Protein AF-A0A522QJN2-F1 (afdb_monomer_lite)

Sequence (79 aa):
MFTAAAARSLALPDDLTVAGVAELAALGWTPDRIRNQVNAHRWQRIGRAVILHNHEPDRADLEAAALAVLGPRAALTSF

Foldseek 3Di:
DDDPLNVVLVLDDPPCQKAFPVVCVVSVDDPVNLVVCCVVLQWHDDPRMIGRGNPDDDPVRVVVRQCNVVPPVVVVVDD

Radius of gyration: 12.89 Å; chains: 1; bounding box: 24×36×33 Å

pLDDT: mean 77.96, std 15.43, range [40.12, 92.94]

Secondary structure (DSSP, 8-state):
---HHHHHHTTS-TT--EEEHHHHHHTT--HHHHHHHHHTTSSEEETTEEESSSSPP-HHHHHHHHHHHH-GGGGGS--

Structure (mmCIF, N/CA/C/O backbone):
data_AF-A0A522QJN2-F1
#
_entry.id   AF-A0A522QJN2-F1
#
loop_
_atom_site.group_PDB
_atom_site.id
_atom_site.type_symbol
_atom_site.label_atom_id
_atom_site.label_alt_id
_atom_site.label_comp_id
_atom_site.label_asym_id
_atom_site.label_entity_id
_atom_site.label_seq_id
_atom_site.pdbx_PDB_ins_code
_atom_site.Cartn_x
_atom_site.Cartn_y
_atom_site.Cartn_z
_atom_site.occupancy
_atom_site.B_iso_or_equiv
_atom_site.auth_seq_id
_atom_site.auth_comp_id
_atom_site.auth_asym_id
_atom_site.auth_atom_id
_atom_site.pdbx_PDB_model_num
ATOM 1 N N . MET A 1 1 ? -7.464 -22.924 4.045 1.00 44.62 1 MET A N 1
ATOM 2 C CA . MET A 1 1 ? -7.828 -22.114 5.228 1.00 44.62 1 MET A CA 1
ATOM 3 C C . MET A 1 1 ? -6.984 -20.846 5.181 1.00 44.62 1 MET A C 1
ATOM 5 O O . MET A 1 1 ? -5.779 -20.935 5.374 1.00 44.62 1 MET A O 1
ATOM 9 N N . PHE A 1 2 ? -7.559 -19.701 4.808 1.00 45.97 2 PHE A N 1
ATOM 10 C CA . PHE A 1 2 ? -6.811 -18.440 4.794 1.00 45.97 2 PHE A CA 1
ATOM 11 C C . PHE A 1 2 ? -6.685 -17.911 6.223 1.00 45.97 2 PHE A C 1
ATOM 13 O O . PHE A 1 2 ? -7.655 -17.914 6.979 1.00 45.97 2 PHE A O 1
ATOM 20 N N . THR A 1 3 ? -5.489 -17.481 6.618 1.00 55.88 3 THR A N 1
ATOM 21 C CA . THR A 1 3 ? -5.302 -16.810 7.909 1.00 55.88 3 THR A CA 1
ATOM 22 C C . THR A 1 3 ? -6.029 -15.463 7.889 1.00 55.88 3 THR A C 1
ATOM 24 O O . THR A 1 3 ? -6.177 -14.848 6.832 1.00 55.88 3 THR A O 1
ATOM 27 N N . ALA A 1 4 ? -6.449 -14.949 9.049 1.00 54.66 4 ALA A N 1
ATOM 28 C CA . ALA A 1 4 ? -7.094 -13.631 9.141 1.00 54.66 4 ALA A CA 1
ATOM 29 C C . ALA A 1 4 ? -6.242 -12.493 8.530 1.00 54.66 4 ALA A C 1
ATOM 31 O O . ALA A 1 4 ? -6.772 -11.461 8.123 1.00 54.66 4 ALA A O 1
ATOM 32 N N . ALA A 1 5 ? -4.920 -12.687 8.442 1.00 51.12 5 ALA A N 1
ATOM 33 C CA . ALA A 1 5 ? -4.000 -11.785 7.758 1.00 51.12 5 ALA A CA 1
ATOM 34 C C . ALA A 1 5 ? -4.109 -11.875 6.225 1.00 51.12 5 ALA A C 1
ATOM 36 O O . ALA A 1 5 ? -4.162 -10.836 5.572 1.00 51.12 5 ALA A O 1
ATOM 37 N N . ALA A 1 6 ? -4.198 -13.084 5.661 1.00 53.59 6 ALA A N 1
ATOM 38 C CA . ALA A 1 6 ? -4.415 -13.288 4.227 1.00 53.59 6 ALA A CA 1
ATOM 39 C C . ALA A 1 6 ? -5.798 -12.782 3.784 1.00 53.59 6 ALA A C 1
ATOM 41 O O . ALA A 1 6 ? -5.911 -12.128 2.753 1.00 53.59 6 ALA A O 1
ATOM 42 N N . ALA A 1 7 ? -6.827 -12.970 4.618 1.00 56.31 7 ALA A N 1
ATOM 43 C CA . ALA A 1 7 ? -8.175 -12.462 4.356 1.00 56.31 7 ALA A CA 1
ATOM 44 C C . ALA A 1 7 ? -8.247 -10.925 4.255 1.00 56.31 7 ALA A C 1
ATOM 46 O O . ALA A 1 7 ? -9.110 -10.399 3.566 1.00 56.31 7 ALA A O 1
ATOM 47 N N . ARG A 1 8 ? -7.336 -10.191 4.911 1.00 56.00 8 ARG A N 1
ATOM 48 C CA . ARG A 1 8 ? -7.251 -8.725 4.778 1.00 56.00 8 ARG A CA 1
ATOM 49 C C . ARG A 1 8 ? -6.481 -8.275 3.544 1.00 56.00 8 ARG A C 1
ATOM 51 O O . ARG A 1 8 ? -6.722 -7.169 3.082 1.00 56.00 8 ARG A O 1
ATOM 58 N N . SER A 1 9 ? -5.578 -9.103 3.021 1.00 53.78 9 SER A N 1
ATOM 59 C CA . SER A 1 9 ? -4.934 -8.820 1.734 1.00 53.78 9 SER A CA 1
ATOM 60 C C . SER A 1 9 ? -5.956 -8.843 0.590 1.00 53.78 9 SER A C 1
ATOM 62 O O . SER A 1 9 ? -5.828 -8.052 -0.328 1.00 53.78 9 SER A O 1
ATOM 64 N N . LEU A 1 10 ? -7.014 -9.658 0.713 1.00 57.22 10 LEU A N 1
ATOM 65 C CA . LEU A 1 10 ? -8.159 -9.710 -0.214 1.00 57.22 10 LEU A CA 1
ATOM 66 C C . LEU A 1 10 ? -9.102 -8.492 -0.130 1.00 57.22 10 LEU A C 1
ATOM 68 O O . LEU A 1 10 ? -10.055 -8.409 -0.890 1.00 57.22 10 LEU A O 1
ATOM 72 N N . ALA A 1 11 ? -8.911 -7.584 0.836 1.00 62.75 11 ALA A N 1
ATOM 73 C CA . ALA A 1 11 ? -9.743 -6.381 0.958 1.00 62.75 11 ALA A CA 1
ATOM 74 C C . ALA A 1 11 ? -9.253 -5.227 0.067 1.00 62.75 11 ALA A C 1
ATOM 76 O O . ALA A 1 11 ? -9.891 -4.176 0.015 1.00 62.75 11 ALA A O 1
ATOM 77 N N . LEU A 1 12 ? -8.098 -5.396 -0.576 1.00 67.94 12 LEU A N 1
ATOM 78 C CA . LEU A 1 12 ? -7.620 -4.492 -1.610 1.00 67.94 12 LEU A CA 1
ATOM 79 C C . LEU A 1 12 ? -8.260 -4.902 -2.944 1.00 67.94 12 LEU A C 1
ATOM 81 O O . LEU A 1 12 ? -8.545 -6.084 -3.123 1.00 67.94 12 LEU A O 1
ATOM 85 N N . PRO A 1 13 ? -8.497 -3.959 -3.869 1.00 72.38 13 PRO A N 1
ATOM 86 C CA . PRO A 1 13 ? -8.867 -4.313 -5.234 1.00 72.38 13 PRO A CA 1
ATOM 87 C C . PRO A 1 13 ? -7.844 -5.300 -5.812 1.00 72.38 13 PRO A C 1
ATOM 89 O O . PRO A 1 13 ? -6.647 -5.089 -5.621 1.00 72.38 13 PRO A O 1
ATO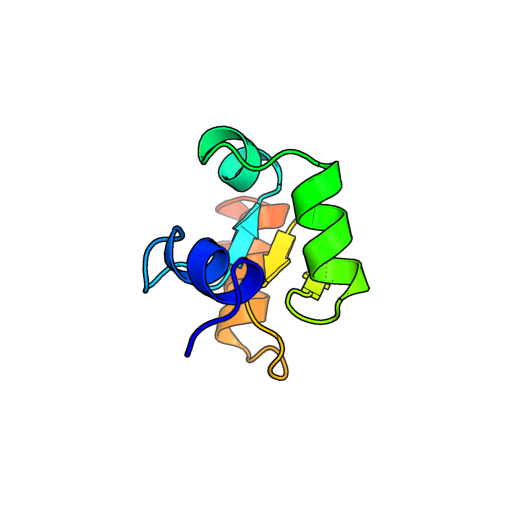M 92 N N . ASP A 1 14 ? -8.302 -6.338 -6.516 1.00 66.06 14 ASP A N 1
ATOM 93 C CA . ASP A 1 14 ? -7.426 -7.400 -7.043 1.00 66.06 14 ASP A CA 1
ATOM 94 C C . ASP A 1 14 ? -6.326 -6.860 -7.980 1.00 66.06 14 ASP A C 1
ATOM 96 O O . ASP A 1 14 ? -5.237 -7.425 -8.046 1.00 66.06 14 ASP A O 1
ATOM 100 N N . ASP A 1 15 ? -6.578 -5.722 -8.633 1.00 71.62 15 ASP A N 1
ATOM 101 C CA . ASP A 1 15 ? -5.640 -5.066 -9.552 1.00 71.62 15 ASP A CA 1
ATOM 102 C C . ASP A 1 15 ? -4.695 -4.062 -8.861 1.00 71.62 15 ASP A C 1
ATOM 104 O O . ASP A 1 15 ? -3.831 -3.464 -9.504 1.00 71.62 15 ASP A O 1
ATOM 108 N N . LEU A 1 16 ? -4.855 -3.821 -7.555 1.00 80.00 16 LEU A N 1
ATOM 109 C CA . LEU A 1 16 ? -4.040 -2.851 -6.828 1.00 80.00 16 LEU A CA 1
ATOM 110 C C . LEU A 1 16 ? -2.751 -3.510 -6.322 1.00 80.00 16 LEU A C 1
ATOM 112 O O . LEU A 1 16 ? -2.710 -4.073 -5.228 1.00 80.00 16 LEU A O 1
ATOM 116 N N . THR A 1 17 ? -1.677 -3.404 -7.102 1.00 87.25 17 THR A N 1
ATOM 117 C CA . THR A 1 17 ? -0.349 -3.928 -6.729 1.00 87.25 17 THR A CA 1
ATOM 118 C C . THR A 1 17 ? 0.505 -2.908 -5.978 1.00 87.25 17 THR A C 1
ATOM 120 O O . THR A 1 17 ? 1.274 -3.279 -5.090 1.00 87.25 17 THR A O 1
ATOM 123 N N . VAL A 1 18 ? 0.328 -1.613 -6.256 1.00 89.12 18 VAL A N 1
ATOM 124 C CA . VAL A 1 18 ? 1.084 -0.512 -5.644 1.00 89.12 18 VAL A CA 1
ATOM 125 C C . VAL A 1 18 ? 0.135 0.584 -5.179 1.00 89.12 18 VAL A C 1
ATOM 127 O O . VAL A 1 18 ? -0.778 0.967 -5.903 1.00 89.12 18 VAL A O 1
ATOM 130 N N . ALA A 1 19 ? 0.364 1.115 -3.979 1.00 88.25 19 ALA A N 1
ATOM 131 C CA . ALA A 1 19 ? -0.420 2.219 -3.437 1.00 88.25 19 ALA A CA 1
ATOM 132 C C . ALA A 1 19 ? 0.436 3.219 -2.655 1.00 88.25 19 ALA A C 1
ATOM 134 O O . ALA A 1 19 ? 1.425 2.872 -1.997 1.00 88.25 19 ALA A O 1
ATOM 135 N N . GLY A 1 20 ? 0.021 4.482 -2.666 1.00 87.62 20 GLY A N 1
ATOM 136 C CA . GLY A 1 20 ? 0.539 5.487 -1.747 1.00 87.62 20 GLY A CA 1
ATOM 137 C C . GLY A 1 20 ? 0.022 5.279 -0.319 1.00 87.62 20 GLY A C 1
ATOM 138 O O . GLY A 1 20 ? -1.075 4.770 -0.093 1.00 87.62 20 GLY A O 1
ATOM 139 N N . VAL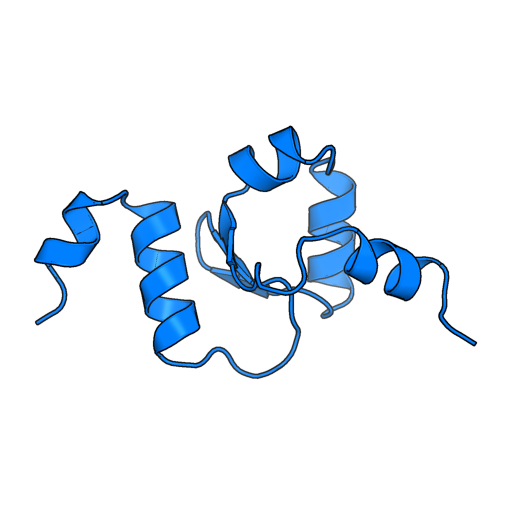 A 1 21 ? 0.766 5.754 0.686 1.00 83.81 21 VAL A N 1
ATOM 140 C CA . VAL A 1 21 ? 0.299 5.710 2.092 1.00 83.81 21 VAL A CA 1
ATOM 141 C C . VAL A 1 21 ? -1.031 6.457 2.285 1.00 83.81 21 VAL A C 1
ATOM 143 O O . VAL A 1 21 ? -1.865 6.023 3.076 1.00 83.81 21 VAL A O 1
ATOM 146 N N . ALA A 1 22 ? -1.245 7.561 1.562 1.00 83.25 22 ALA A N 1
ATOM 147 C CA . ALA A 1 22 ? -2.494 8.324 1.620 1.00 83.25 22 ALA A CA 1
ATOM 148 C C . ALA A 1 22 ? -3.686 7.551 1.026 1.00 83.25 22 ALA A C 1
ATOM 150 O O . ALA A 1 22 ? -4.778 7.594 1.585 1.00 83.25 22 ALA A O 1
ATOM 151 N N . GLU A 1 23 ? -3.471 6.802 -0.058 1.00 84.38 23 GLU A N 1
ATOM 152 C CA . GLU A 1 23 ? -4.494 5.945 -0.670 1.00 84.38 23 GLU A CA 1
ATOM 153 C C . GLU A 1 23 ? -4.843 4.778 0.249 1.00 84.38 23 GLU A C 1
ATOM 155 O O . GLU A 1 23 ? -6.015 4.512 0.500 1.00 84.38 23 GLU A O 1
ATOM 160 N N . LEU A 1 24 ? -3.835 4.143 0.853 1.00 86.50 24 LEU A N 1
ATOM 161 C CA . LEU A 1 24 ? -4.054 3.107 1.861 1.00 86.50 24 LEU A CA 1
ATOM 162 C C . LEU A 1 24 ? -4.860 3.643 3.052 1.00 86.50 24 LEU A C 1
ATOM 164 O O . LEU A 1 24 ? -5.775 2.969 3.523 1.00 86.50 24 LEU A O 1
ATOM 168 N N . ALA A 1 25 ? -4.581 4.868 3.505 1.00 87.00 25 ALA A N 1
ATOM 169 C CA . ALA A 1 25 ? -5.365 5.511 4.556 1.00 87.00 25 ALA A CA 1
ATOM 170 C C . ALA A 1 25 ? -6.824 5.759 4.130 1.00 87.00 25 ALA A C 1
ATOM 172 O O . ALA A 1 25 ? -7.733 5.493 4.917 1.00 87.00 25 ALA A O 1
ATOM 173 N N . ALA A 1 26 ? -7.060 6.199 2.888 1.00 85.00 26 ALA A N 1
ATOM 174 C CA . ALA A 1 26 ? -8.406 6.353 2.328 1.00 85.00 26 ALA A CA 1
ATOM 175 C C . ALA A 1 26 ? -9.159 5.012 2.222 1.00 85.00 26 ALA A C 1
ATOM 177 O O . ALA A 1 26 ? -10.368 4.965 2.431 1.00 85.00 26 ALA A O 1
ATOM 178 N N . LEU A 1 27 ? -8.436 3.911 1.996 1.00 85.19 27 LEU A N 1
ATOM 179 C CA . LEU A 1 27 ? -8.950 2.537 2.033 1.00 85.19 27 LEU A CA 1
ATOM 180 C C . LEU A 1 27 ? -9.120 1.981 3.465 1.00 85.19 27 LEU A C 1
ATOM 182 O O . LEU A 1 27 ? -9.426 0.803 3.647 1.00 85.19 27 LEU A O 1
ATOM 186 N N . GLY A 1 28 ? -8.916 2.800 4.502 1.00 87.81 28 GLY A N 1
ATOM 187 C CA . GLY A 1 28 ? -9.113 2.415 5.903 1.00 87.81 28 GLY A CA 1
ATOM 188 C C . GLY A 1 28 ? -7.934 1.666 6.535 1.00 87.81 28 GLY A C 1
ATOM 189 O O . GLY A 1 28 ? -8.067 1.096 7.626 1.00 87.81 28 GLY A O 1
ATOM 190 N N . TRP A 1 29 ? -6.764 1.658 5.891 1.00 89.69 29 TRP A N 1
ATOM 191 C CA . TRP A 1 29 ? -5.549 1.105 6.481 1.00 89.69 29 TRP A CA 1
ATOM 192 C C . TRP A 1 29 ? -4.886 2.108 7.415 1.00 89.69 29 TRP A C 1
ATOM 194 O O . TRP A 1 29 ? -4.486 3.203 7.028 1.00 89.69 29 TRP A O 1
ATOM 204 N N . THR A 1 30 ? -4.703 1.701 8.668 1.00 90.12 30 THR A N 1
ATOM 205 C CA . THR A 1 30 ? -3.947 2.501 9.630 1.00 90.12 30 THR A CA 1
ATOM 206 C C . THR A 1 30 ? -2.439 2.366 9.389 1.00 90.12 30 THR A C 1
ATOM 208 O O . THR A 1 30 ? -1.983 1.302 8.948 1.00 90.12 30 THR A O 1
ATOM 211 N N . PRO A 1 31 ? -1.631 3.383 9.749 1.00 89.50 31 PRO A N 1
ATOM 212 C CA . PRO A 1 31 ? -0.173 3.314 9.636 1.00 89.50 31 PRO A CA 1
ATOM 213 C C . PRO A 1 31 ? 0.444 2.082 10.313 1.00 89.50 31 PRO A C 1
ATOM 215 O O . PRO A 1 31 ? 1.368 1.476 9.770 1.00 89.50 31 PRO A O 1
ATOM 218 N N . ASP A 1 32 ? -0.092 1.666 11.463 1.00 91.94 32 ASP A N 1
ATOM 219 C CA . ASP A 1 32 ? 0.390 0.482 12.183 1.00 91.94 32 ASP A CA 1
ATOM 220 C C . ASP A 1 32 ? 0.081 -0.818 11.442 1.00 91.94 32 ASP A C 1
ATOM 222 O O . ASP A 1 32 ? 0.913 -1.722 11.401 1.00 91.94 32 ASP A O 1
ATOM 226 N N . ARG A 1 33 ? -1.090 -0.921 10.799 1.00 89.94 33 ARG A N 1
ATOM 227 C CA . ARG A 1 33 ? -1.419 -2.094 9.978 1.00 89.94 33 ARG A CA 1
ATOM 228 C C . ARG A 1 33 ? -0.499 -2.191 8.771 1.00 89.94 33 ARG A C 1
ATOM 230 O O . ARG A 1 33 ? 0.002 -3.278 8.512 1.00 89.94 33 ARG A O 1
ATOM 237 N N . ILE A 1 34 ? -0.233 -1.075 8.092 1.00 89.56 34 ILE A N 1
ATOM 238 C CA . ILE A 1 34 ? 0.712 -1.020 6.966 1.00 89.56 34 ILE A CA 1
ATOM 239 C C . ILE A 1 34 ? 2.099 -1.476 7.432 1.00 89.56 34 ILE A C 1
ATOM 241 O O . ILE A 1 34 ? 2.689 -2.379 6.842 1.00 89.56 34 ILE A O 1
ATOM 245 N N . ARG A 1 35 ? 2.590 -0.926 8.550 1.00 91.19 35 ARG A N 1
ATOM 246 C CA . ARG A 1 35 ? 3.882 -1.311 9.135 1.00 91.19 35 ARG A CA 1
ATOM 247 C C . ARG A 1 35 ? 3.936 -2.795 9.488 1.00 91.19 35 ARG A C 1
ATOM 249 O O . ARG A 1 35 ? 4.937 -3.440 9.208 1.00 91.19 35 ARG A O 1
ATOM 256 N N . ASN A 1 36 ? 2.862 -3.352 10.043 1.00 92.69 36 ASN A N 1
ATOM 257 C CA . ASN A 1 36 ? 2.785 -4.776 10.362 1.00 92.69 36 ASN A CA 1
ATOM 258 C C . ASN A 1 36 ? 2.842 -5.666 9.113 1.00 92.69 36 ASN A C 1
ATOM 260 O O . ASN A 1 36 ? 3.401 -6.756 9.188 1.00 92.69 36 ASN A O 1
ATOM 264 N N . GLN A 1 37 ? 2.289 -5.234 7.974 1.00 92.50 37 GLN A N 1
ATOM 265 C CA . GLN A 1 37 ? 2.415 -5.987 6.721 1.00 92.50 37 GLN A CA 1
ATOM 266 C C . GLN A 1 37 ? 3.837 -5.943 6.164 1.00 92.50 37 GLN A C 1
ATOM 268 O O . GLN A 1 37 ? 4.353 -6.975 5.735 1.00 92.50 37 GLN A O 1
ATOM 273 N N . VAL A 1 38 ? 4.480 -4.775 6.232 1.00 91.75 38 VAL A N 1
ATOM 274 C CA . VAL A 1 38 ? 5.873 -4.594 5.803 1.00 91.75 38 VAL A CA 1
ATOM 275 C C . VAL A 1 38 ? 6.829 -5.395 6.692 1.00 91.75 38 VAL A C 1
ATOM 277 O O 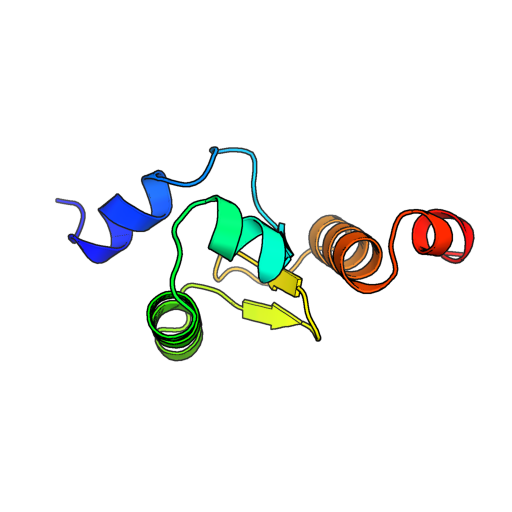. VAL A 1 38 ? 7.645 -6.158 6.189 1.00 91.75 38 VAL A O 1
ATOM 280 N N . ASN A 1 39 ? 6.677 -5.310 8.016 1.00 92.50 39 ASN A N 1
ATOM 281 C CA . ASN A 1 39 ? 7.487 -6.072 8.973 1.00 92.50 39 ASN A CA 1
ATOM 282 C C . ASN A 1 39 ? 7.272 -7.587 8.858 1.00 92.50 39 ASN A C 1
ATOM 284 O O . ASN A 1 39 ? 8.164 -8.362 9.179 1.00 92.50 39 ASN A O 1
ATOM 288 N N . ALA A 1 40 ? 6.087 -8.018 8.421 1.00 91.69 40 ALA A N 1
ATOM 289 C CA . ALA A 1 40 ? 5.795 -9.423 8.159 1.00 91.69 40 ALA A CA 1
ATOM 290 C C . ALA A 1 40 ? 6.259 -9.892 6.769 1.00 91.69 40 ALA A C 1
ATOM 292 O O . ALA A 1 40 ? 5.907 -11.002 6.376 1.00 91.69 40 ALA A O 1
ATOM 293 N N . HIS A 1 41 ? 6.983 -9.054 6.015 1.00 88.94 41 HIS A N 1
ATOM 294 C CA . HIS A 1 41 ? 7.434 -9.323 4.646 1.00 88.94 41 HIS A CA 1
ATOM 295 C C . HIS A 1 41 ? 6.304 -9.734 3.693 1.00 88.94 41 HIS A C 1
ATOM 297 O O . HIS A 1 41 ? 6.520 -10.473 2.736 1.00 88.94 41 HIS A O 1
ATOM 303 N N . ARG A 1 42 ? 5.076 -9.279 3.965 1.00 89.62 42 ARG A N 1
ATOM 304 C CA . ARG A 1 42 ? 3.932 -9.483 3.068 1.00 89.62 42 ARG A CA 1
ATOM 305 C C . ARG A 1 42 ? 3.845 -8.373 2.035 1.00 89.62 42 ARG A C 1
ATOM 307 O O . ARG A 1 42 ? 3.463 -8.646 0.907 1.00 89.62 42 ARG A O 1
ATOM 314 N N . TRP A 1 43 ? 4.222 -7.161 2.436 1.00 92.94 43 TRP A N 1
ATOM 315 C CA . TRP A 1 43 ? 4.300 -5.964 1.600 1.00 92.94 43 TRP A CA 1
ATOM 316 C C . TRP A 1 43 ? 5.716 -5.402 1.622 1.00 92.94 43 TRP A C 1
ATOM 318 O O . TRP A 1 43 ? 6.488 -5.667 2.547 1.00 92.94 43 TRP A O 1
ATOM 328 N N . GLN A 1 44 ? 6.032 -4.572 0.638 1.00 91.62 44 GLN A N 1
ATOM 329 C CA . GLN A 1 44 ? 7.322 -3.901 0.520 1.00 91.62 44 GLN A CA 1
ATOM 330 C C . GLN A 1 44 ? 7.117 -2.392 0.446 1.00 91.62 44 GLN A C 1
ATOM 332 O O . GLN A 1 44 ? 6.082 -1.911 -0.005 1.00 91.62 44 GLN A O 1
ATOM 337 N N . ARG A 1 45 ? 8.094 -1.614 0.914 1.00 90.44 45 ARG A N 1
ATOM 338 C CA . ARG A 1 45 ? 8.016 -0.150 0.898 1.00 90.44 45 ARG A CA 1
ATOM 339 C C . ARG A 1 45 ? 9.159 0.425 0.077 1.00 90.44 45 ARG A C 1
ATOM 341 O O . ARG A 1 45 ? 10.317 0.193 0.406 1.00 90.44 45 ARG A O 1
ATOM 348 N N . ILE A 1 46 ? 8.818 1.244 -0.915 1.00 86.94 46 ILE A N 1
ATOM 349 C CA . ILE A 1 46 ? 9.772 1.969 -1.758 1.00 86.94 46 ILE A CA 1
ATOM 350 C C . ILE A 1 46 ? 9.4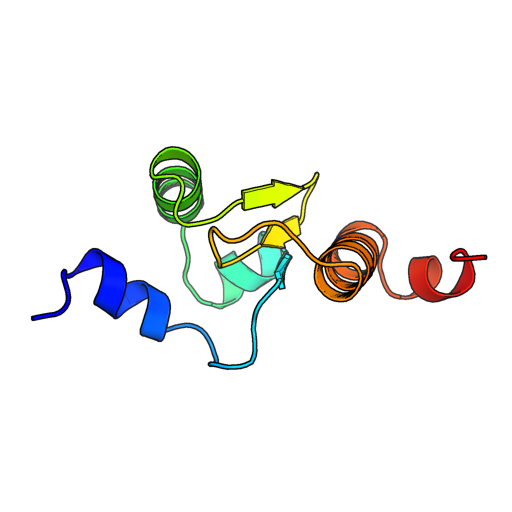76 3.463 -1.620 1.00 86.94 46 ILE A C 1
ATOM 352 O O . ILE A 1 46 ? 8.491 3.991 -2.136 1.00 86.94 46 ILE A O 1
ATOM 356 N N . GLY A 1 47 ? 10.301 4.161 -0.838 1.00 84.12 47 GLY A N 1
ATOM 357 C CA . GLY A 1 47 ? 10.083 5.572 -0.520 1.00 84.12 47 GLY A CA 1
ATOM 358 C C . GLY A 1 47 ? 8.738 5.824 0.183 1.00 84.12 47 GLY A C 1
ATOM 359 O O . GLY A 1 47 ? 8.541 5.453 1.350 1.00 84.12 47 GLY A O 1
ATOM 360 N N . ARG A 1 48 ? 7.816 6.510 -0.511 1.00 83.31 48 ARG A N 1
ATOM 361 C CA . ARG A 1 48 ? 6.452 6.812 -0.021 1.00 83.31 48 ARG A CA 1
ATOM 362 C C . ARG A 1 48 ? 5.379 5.878 -0.598 1.00 83.31 48 ARG A C 1
ATOM 364 O O . ARG A 1 48 ? 4.238 5.963 -0.146 1.00 83.31 48 ARG A O 1
ATOM 371 N N . ALA A 1 49 ? 5.741 5.003 -1.535 1.00 89.25 49 ALA A N 1
ATOM 372 C CA . ALA A 1 49 ? 4.867 3.976 -2.085 1.00 89.25 49 ALA A CA 1
ATOM 373 C C . ALA A 1 49 ? 5.021 2.651 -1.325 1.00 89.25 49 ALA A C 1
ATOM 375 O O . ALA A 1 49 ? 6.061 2.366 -0.717 1.00 89.25 49 ALA A O 1
ATOM 376 N N . VAL A 1 50 ? 3.963 1.849 -1.358 1.00 91.81 50 VAL A N 1
ATOM 377 C CA . VAL A 1 50 ? 3.885 0.519 -0.761 1.00 91.81 50 VAL A CA 1
ATOM 378 C C . VAL A 1 50 ? 3.440 -0.459 -1.842 1.00 91.81 50 VAL A C 1
ATOM 380 O O . VAL A 1 50 ? 2.394 -0.271 -2.455 1.00 91.81 50 VAL A O 1
ATOM 383 N N . ILE A 1 51 ? 4.239 -1.496 -2.052 1.00 91.75 51 ILE A N 1
ATOM 384 C CA . ILE A 1 51 ? 3.942 -2.630 -2.921 1.00 91.75 51 ILE A CA 1
ATOM 385 C C . ILE A 1 51 ? 3.215 -3.674 -2.077 1.00 91.75 51 ILE A C 1
ATOM 387 O O . ILE A 1 51 ? 3.698 -4.074 -1.014 1.00 91.75 51 ILE A O 1
ATOM 391 N N . LEU A 1 52 ? 2.041 -4.096 -2.530 1.00 91.19 52 LEU A N 1
ATOM 392 C CA . LEU A 1 52 ? 1.068 -4.868 -1.756 1.00 91.19 52 LEU A CA 1
ATOM 393 C C . LEU A 1 52 ? 1.267 -6.389 -1.885 1.00 91.19 52 LEU A C 1
ATOM 395 O O . LEU A 1 52 ? 0.402 -7.173 -1.493 1.00 91.19 52 LEU A O 1
ATOM 399 N N . HIS A 1 53 ? 2.446 -6.801 -2.354 1.00 88.44 53 HIS A N 1
ATOM 400 C CA . HIS A 1 53 ? 2.898 -8.185 -2.456 1.00 88.44 53 HIS A CA 1
ATOM 401 C C . HIS A 1 53 ? 4.368 -8.353 -2.043 1.00 88.44 53 HIS A C 1
ATOM 403 O O . HIS A 1 53 ? 5.120 -7.397 -1.829 1.00 88.44 53 HIS A O 1
ATOM 409 N N . ASN A 1 54 ? 4.775 -9.614 -1.927 1.00 87.88 54 ASN A N 1
ATOM 410 C CA . ASN A 1 54 ? 6.081 -10.033 -1.429 1.00 87.88 54 ASN A CA 1
ATOM 411 C C . ASN A 1 54 ? 7.001 -10.645 -2.497 1.00 87.88 54 ASN A C 1
ATOM 413 O O . ASN A 1 54 ? 8.112 -11.043 -2.156 1.00 87.88 54 ASN A O 1
ATOM 417 N N . HIS A 1 55 ? 6.556 -10.762 -3.751 1.00 87.69 55 HIS A N 1
ATOM 418 C CA . HIS A 1 55 ? 7.451 -11.128 -4.849 1.00 87.69 55 HIS A CA 1
ATOM 419 C C . HIS A 1 55 ? 8.364 -9.958 -5.229 1.00 87.69 55 HIS A C 1
ATOM 421 O O . HIS A 1 55 ? 8.074 -8.808 -4.889 1.00 87.69 55 HIS A O 1
ATOM 427 N N . GLU A 1 56 ? 9.478 -10.267 -5.891 1.00 88.75 56 GLU A N 1
ATOM 428 C CA . GLU A 1 56 ? 10.424 -9.259 -6.368 1.00 88.75 56 GLU A CA 1
ATOM 429 C C . GLU A 1 56 ? 9.693 -8.240 -7.260 1.00 88.75 56 GLU A C 1
ATOM 431 O O . GLU A 1 56 ? 8.997 -8.673 -8.180 1.00 88.75 56 GLU A O 1
ATOM 436 N N . PRO A 1 57 ? 9.791 -6.927 -6.967 1.00 87.81 57 PRO A N 1
ATOM 437 C CA . PRO A 1 57 ? 9.124 -5.898 -7.753 1.00 87.81 57 PRO A CA 1
ATOM 438 C C . PRO A 1 57 ? 9.564 -5.961 -9.207 1.00 87.81 57 PRO A C 1
ATOM 440 O O . PRO A 1 57 ? 10.765 -5.939 -9.495 1.00 87.81 57 PRO A O 1
ATOM 443 N N . ASP A 1 58 ? 8.602 -6.008 -10.117 1.00 89.31 58 ASP A N 1
ATOM 444 C CA . ASP A 1 58 ? 8.910 -5.929 -11.532 1.00 89.31 58 ASP A CA 1
ATOM 445 C C . ASP A 1 58 ? 9.052 -4.466 -11.989 1.00 89.31 58 ASP A C 1
ATOM 447 O O . ASP A 1 58 ? 8.952 -3.503 -11.219 1.00 89.31 58 ASP A O 1
ATOM 451 N N . ARG A 1 59 ? 9.335 -4.273 -13.278 1.00 87.56 59 ARG A N 1
ATOM 452 C CA . ARG A 1 59 ? 9.469 -2.929 -13.844 1.00 87.56 59 ARG A CA 1
ATOM 453 C C . ARG A 1 59 ? 8.172 -2.118 -13.729 1.00 87.56 59 ARG A C 1
ATOM 455 O O . ARG A 1 59 ? 8.252 -0.914 -13.491 1.00 87.56 59 ARG A O 1
ATOM 462 N N . ALA A 1 60 ? 7.010 -2.749 -13.885 1.00 86.38 60 ALA A N 1
ATOM 463 C CA . ALA A 1 60 ? 5.725 -2.068 -13.799 1.00 86.38 60 ALA A CA 1
ATOM 464 C C . ALA A 1 60 ? 5.442 -1.603 -12.363 1.00 86.38 60 ALA A C 1
ATOM 466 O O . ALA A 1 60 ? 4.985 -0.476 -12.170 1.00 86.38 60 ALA A O 1
ATOM 467 N N . ASP A 1 61 ? 5.804 -2.401 -11.356 1.00 87.88 61 ASP A N 1
ATOM 468 C CA . ASP A 1 61 ? 5.696 -2.021 -9.945 1.00 87.88 61 ASP A CA 1
ATOM 469 C C . ASP A 1 61 ? 6.577 -0.817 -9.612 1.00 87.88 61 ASP A C 1
ATOM 471 O O . ASP A 1 61 ? 6.157 0.105 -8.908 1.00 87.88 61 ASP A O 1
ATOM 475 N N . LEU A 1 62 ? 7.807 -0.801 -10.130 1.00 87.38 62 LEU A N 1
ATOM 476 C CA . LEU A 1 62 ? 8.739 0.307 -9.930 1.00 87.38 62 LEU A CA 1
ATOM 477 C C . LEU A 1 62 ? 8.250 1.590 -10.616 1.00 87.38 62 LEU A C 1
ATOM 479 O O . LEU A 1 62 ? 8.336 2.668 -10.023 1.00 87.38 62 LEU A O 1
ATOM 483 N N . GLU A 1 63 ? 7.701 1.484 -11.828 1.00 86.12 63 GLU A N 1
ATOM 484 C CA . GLU A 1 63 ? 7.093 2.607 -12.548 1.00 86.12 63 GLU A CA 1
ATOM 485 C C . GLU A 1 63 ? 5.853 3.135 -11.807 1.00 86.12 63 GLU A C 1
ATOM 487 O O . GLU A 1 63 ? 5.745 4.339 -11.560 1.00 86.12 63 GLU A O 1
ATOM 492 N N . ALA A 1 64 ? 4.963 2.251 -11.349 1.00 84.12 64 ALA A N 1
ATOM 493 C CA . ALA A 1 64 ? 3.796 2.615 -10.548 1.00 84.12 64 ALA A CA 1
ATOM 494 C C . ALA A 1 64 ? 4.194 3.260 -9.210 1.00 84.12 64 ALA A C 1
ATOM 496 O O . ALA A 1 64 ? 3.622 4.276 -8.809 1.00 84.12 64 ALA A O 1
ATOM 497 N N . ALA A 1 65 ? 5.223 2.736 -8.540 1.00 86.62 65 ALA A N 1
ATOM 498 C CA . ALA A 1 65 ? 5.761 3.317 -7.315 1.00 86.62 65 ALA A CA 1
ATOM 499 C C . ALA A 1 65 ? 6.353 4.710 -7.565 1.00 86.62 65 ALA A C 1
ATOM 501 O O . ALA A 1 65 ? 6.116 5.630 -6.777 1.00 86.62 65 ALA A O 1
ATOM 502 N N . ALA A 1 66 ? 7.079 4.900 -8.670 1.00 83.62 66 ALA A N 1
ATOM 503 C CA . ALA A 1 66 ? 7.608 6.203 -9.057 1.00 83.62 66 ALA A CA 1
ATOM 504 C C . ALA A 1 66 ? 6.479 7.215 -9.311 1.00 83.62 66 ALA A C 1
ATOM 506 O O . ALA A 1 66 ? 6.537 8.333 -8.793 1.00 83.62 66 ALA A O 1
ATOM 507 N N . LEU A 1 67 ? 5.423 6.812 -10.025 1.00 82.06 67 LEU A N 1
ATOM 508 C CA . LEU A 1 67 ? 4.234 7.636 -10.264 1.00 82.06 67 LEU A CA 1
ATOM 509 C C . LEU A 1 67 ? 3.502 7.992 -8.968 1.00 82.06 67 LEU A C 1
ATOM 511 O O . LEU A 1 67 ? 3.131 9.149 -8.773 1.00 82.06 67 LEU A O 1
ATOM 515 N N . ALA A 1 68 ? 3.342 7.035 -8.055 1.00 78.88 68 ALA A N 1
ATOM 516 C CA . ALA A 1 68 ? 2.700 7.262 -6.763 1.00 78.88 68 ALA A CA 1
ATOM 517 C C . ALA A 1 68 ? 3.496 8.237 -5.874 1.00 78.88 68 ALA A C 1
ATOM 519 O O . ALA A 1 68 ? 2.915 9.010 -5.111 1.00 78.88 68 ALA A O 1
ATOM 520 N N . VAL A 1 69 ? 4.831 8.225 -5.958 1.00 75.12 69 VAL A N 1
ATOM 521 C CA . VAL A 1 69 ? 5.703 9.094 -5.146 1.00 75.12 69 VAL A CA 1
ATOM 522 C C . VAL A 1 69 ? 5.830 10.502 -5.728 1.00 75.12 69 VAL A C 1
ATOM 524 O O . VAL A 1 69 ? 5.827 11.477 -4.974 1.00 75.12 69 VAL A O 1
ATOM 527 N N . LEU A 1 70 ? 5.989 10.614 -7.044 1.00 74.38 70 LEU A N 1
ATOM 528 C CA . LEU A 1 70 ? 6.342 11.861 -7.732 1.00 74.38 70 LEU A CA 1
ATOM 529 C C . LEU A 1 70 ? 5.147 12.510 -8.456 1.00 74.38 70 LEU A C 1
ATOM 531 O O . LEU A 1 70 ? 5.257 13.626 -8.971 1.00 74.38 70 LEU A O 1
ATOM 535 N N . GLY A 1 71 ? 4.000 11.831 -8.486 1.00 65.38 71 GLY A N 1
ATOM 536 C CA . GLY A 1 71 ? 2.815 12.238 -9.229 1.00 65.38 71 GLY A CA 1
ATOM 537 C C . GLY A 1 71 ? 2.952 12.018 -10.743 1.00 65.38 71 GLY A C 1
ATOM 538 O O . GLY A 1 71 ? 3.997 11.586 -11.236 1.00 65.38 71 GLY A O 1
ATOM 539 N N . PRO A 1 72 ? 1.920 12.377 -11.530 1.00 60.22 72 PRO A N 1
ATOM 540 C CA . PRO A 1 72 ? 1.885 12.143 -12.979 1.00 60.22 72 PRO A CA 1
ATOM 541 C C . PRO A 1 72 ? 3.016 12.832 -13.761 1.00 60.22 72 PRO A C 1
ATOM 543 O O . PRO A 1 72 ? 3.275 12.474 -14.906 1.00 60.22 72 PRO A O 1
ATOM 546 N N . ARG A 1 73 ? 3.737 13.794 -13.162 1.00 51.66 73 ARG A N 1
ATOM 547 C CA . ARG A 1 73 ? 4.910 14.425 -13.795 1.00 51.66 73 ARG A CA 1
ATOM 548 C C . ARG A 1 73 ? 6.125 13.498 -13.879 1.00 51.66 73 ARG A C 1
ATOM 550 O O . ARG A 1 73 ? 6.971 13.744 -14.728 1.00 51.66 73 ARG A O 1
ATOM 557 N N . ALA A 1 74 ? 6.205 12.439 -13.071 1.00 54.72 74 ALA A N 1
ATOM 558 C CA . ALA A 1 74 ? 7.283 11.454 -13.192 1.00 54.72 74 ALA A CA 1
ATOM 559 C C . ALA A 1 74 ? 7.137 10.504 -14.381 1.00 54.72 74 ALA A C 1
ATOM 561 O O . ALA A 1 74 ? 8.146 9.983 -14.855 1.00 54.72 74 ALA A O 1
ATOM 562 N N . ALA A 1 75 ? 5.919 10.340 -14.914 1.00 54.50 75 ALA A N 1
ATOM 563 C CA . ALA A 1 75 ? 5.695 9.611 -16.164 1.00 54.50 75 ALA A CA 1
ATOM 564 C C . ALA A 1 75 ? 6.521 10.201 -17.319 1.00 54.50 75 ALA A C 1
ATOM 566 O O . ALA A 1 75 ? 6.927 9.489 -18.228 1.00 54.50 75 ALA A O 1
ATOM 567 N N . LEU A 1 76 ? 6.780 11.512 -17.269 1.00 55.16 76 LEU A N 1
ATOM 568 C CA . LEU A 1 76 ? 7.456 12.270 -18.322 1.00 55.16 76 LEU A CA 1
ATOM 569 C C . LEU A 1 76 ? 8.988 12.243 -18.217 1.00 55.16 76 LEU A C 1
ATOM 571 O O . LEU A 1 76 ? 9.658 12.810 -19.076 1.00 55.16 76 LEU A O 1
ATOM 5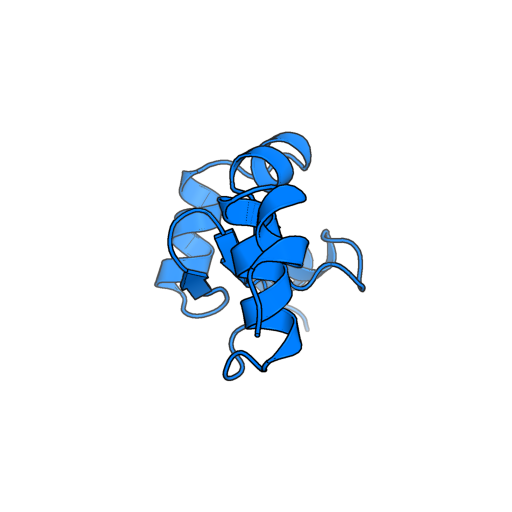75 N N . THR A 1 77 ? 9.547 11.637 -17.166 1.00 50.12 77 THR A N 1
ATOM 576 C CA . THR A 1 77 ? 10.998 11.629 -16.903 1.00 50.12 77 THR A CA 1
ATOM 577 C C . THR A 1 77 ? 11.649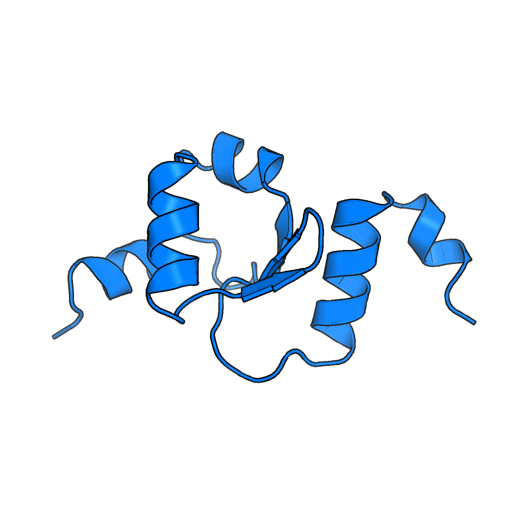 10.251 -16.994 1.00 50.12 77 THR A C 1
ATOM 579 O O . THR A 1 77 ? 12.862 10.170 -16.830 1.00 50.12 77 THR A O 1
ATOM 582 N N . SER A 1 78 ? 10.892 9.183 -17.266 1.00 40.12 78 SER A N 1
ATOM 583 C CA . SER A 1 78 ? 11.492 7.876 -17.568 1.00 40.12 78 SER A CA 1
ATOM 584 C C . SER A 1 78 ? 11.942 7.842 -19.030 1.00 40.12 78 SER A C 1
ATOM 586 O O . SER A 1 78 ? 11.113 7.690 -19.926 1.00 40.12 78 SER A O 1
ATOM 588 N N . PHE A 1 79 ? 13.246 8.019 -19.248 1.00 46.50 79 PHE A N 1
ATOM 589 C CA . PHE A 1 79 ? 13.960 7.741 -20.498 1.00 46.50 79 PHE A CA 1
ATOM 590 C C . PHE A 1 79 ? 14.877 6.536 -20.293 1.00 46.50 79 PHE A C 1
ATOM 592 O O . PHE A 1 79 ? 15.548 6.498 -19.236 1.00 46.50 79 PHE A O 1
#